Protein AF-A0A9P9YEN1-F1 (afdb_monomer_lite)

Sequence (102 aa):
MDGSDQGLECLRLLNEIIADFDELLKEDRFRGIDKIKTVGSTYMAVVGLIPEYKIQPNDPNSVRRHMTALIEYVKAMRHSLQEINSHSYNNFMLRVGKSAFN

pLDDT: mean 89.82, std 10.51, range [48.25, 98.25]

Structure (mmCIF, N/CA/C/O backbone):
data_AF-A0A9P9YEN1-F1
#
_entry.id   AF-A0A9P9YEN1-F1
#
loop_
_atom_site.group_PDB
_atom_site.id
_atom_site.type_symbol
_atom_site.label_atom_id
_atom_site.label_alt_id
_atom_site.label_comp_id
_atom_site.label_asym_id
_atom_site.label_entity_id
_atom_site.label_seq_id
_atom_site.pdbx_PDB_ins_code
_atom_site.Cartn_x
_atom_site.Cartn_y
_atom_site.Cartn_z
_atom_site.occupancy
_atom_site.B_iso_or_equiv
_atom_site.auth_seq_id
_atom_site.auth_comp_id
_atom_site.auth_asym_id
_atom_site.auth_atom_id
_atom_site.pdbx_PDB_model_num
ATOM 1 N N . MET A 1 1 ? 20.949 -3.988 -28.734 1.00 48.25 1 MET A N 1
ATOM 2 C CA . MET A 1 1 ? 20.019 -4.889 -28.024 1.00 48.25 1 MET A CA 1
ATOM 3 C C . MET A 1 1 ? 19.216 -4.012 -27.054 1.00 48.25 1 MET A C 1
ATOM 5 O O . MET A 1 1 ? 19.552 -2.838 -26.951 1.00 48.25 1 MET A O 1
ATOM 9 N N . ASP A 1 2 ? 18.156 -4.526 -26.428 1.00 52.91 2 ASP A N 1
ATOM 10 C CA . ASP A 1 2 ? 17.665 -4.053 -25.107 1.00 52.91 2 ASP A CA 1
ATOM 11 C C . ASP A 1 2 ? 16.416 -3.162 -25.000 1.00 52.91 2 ASP A C 1
ATOM 13 O O . ASP A 1 2 ? 16.134 -2.633 -23.930 1.00 52.91 2 ASP A O 1
ATOM 17 N N . GLY A 1 3 ? 15.566 -3.076 -26.027 1.00 55.09 3 GLY A N 1
ATOM 18 C CA . GLY A 1 3 ? 14.194 -2.575 -25.810 1.00 55.09 3 GLY A CA 1
ATOM 19 C C . GLY A 1 3 ? 13.327 -3.540 -24.976 1.00 55.09 3 GLY A C 1
ATOM 20 O O . GLY A 1 3 ? 12.477 -3.113 -24.198 1.00 55.09 3 GLY A O 1
ATOM 21 N N . SER A 1 4 ? 13.557 -4.850 -25.127 1.00 62.09 4 SER A N 1
ATOM 22 C CA . SER A 1 4 ? 12.867 -5.923 -24.395 1.00 62.09 4 SER A CA 1
ATOM 23 C C . SER A 1 4 ? 13.326 -6.040 -22.944 1.00 62.09 4 SER A C 1
ATOM 25 O O . SER A 1 4 ? 12.505 -6.221 -22.046 1.00 62.09 4 SER A O 1
ATOM 27 N N . ASP A 1 5 ? 14.630 -5.909 -22.723 1.00 71.19 5 ASP A N 1
ATOM 28 C CA . ASP A 1 5 ? 15.269 -6.250 -21.451 1.00 71.19 5 ASP A CA 1
ATOM 29 C C . ASP A 1 5 ? 15.008 -5.155 -20.415 1.00 71.19 5 ASP A C 1
ATOM 31 O O . ASP A 1 5 ? 14.707 -5.440 -19.258 1.00 71.19 5 ASP A O 1
ATOM 35 N N . GLN A 1 6 ? 14.971 -3.895 -20.860 1.00 76.06 6 GLN A N 1
ATOM 36 C CA . GLN A 1 6 ? 14.606 -2.769 -20.008 1.00 76.06 6 GLN A CA 1
ATOM 37 C C . GLN A 1 6 ? 13.121 -2.792 -19.609 1.00 76.06 6 GLN A C 1
ATOM 39 O O . GLN A 1 6 ? 12.780 -2.476 -18.470 1.00 76.06 6 GLN A O 1
ATOM 44 N N . GLY A 1 7 ? 12.229 -3.213 -20.515 1.00 79.31 7 GLY A N 1
ATOM 45 C CA . GLY A 1 7 ? 10.804 -3.368 -20.209 1.00 79.31 7 GLY A CA 1
ATOM 46 C C . GLY A 1 7 ? 10.534 -4.482 -19.194 1.00 79.31 7 GLY A C 1
ATOM 47 O O . GLY A 1 7 ? 9.725 -4.307 -18.280 1.00 79.31 7 GLY A O 1
ATOM 48 N N . LEU A 1 8 ? 11.246 -5.606 -19.319 1.00 88.88 8 LEU A N 1
ATOM 49 C CA . LEU A 1 8 ? 11.177 -6.708 -18.361 1.00 88.88 8 LEU A CA 1
ATOM 50 C C . LEU A 1 8 ? 11.704 -6.288 -16.982 1.00 88.88 8 LEU A C 1
ATOM 52 O O . LEU A 1 8 ? 11.091 -6.614 -15.965 1.00 88.88 8 LEU A O 1
ATOM 56 N N . GLU A 1 9 ? 12.785 -5.510 -16.946 1.00 87.44 9 GLU A N 1
ATOM 57 C CA . GLU A 1 9 ? 13.377 -5.018 -15.702 1.00 87.44 9 GLU A CA 1
ATOM 58 C C . GLU A 1 9 ? 12.448 -4.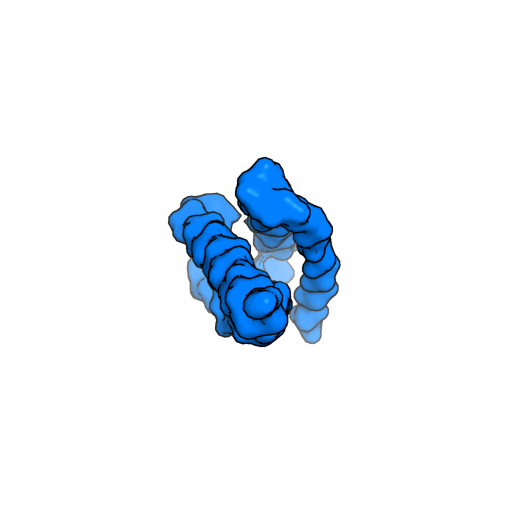046 -14.957 1.00 87.44 9 GLU A C 1
ATOM 60 O O . GLU A 1 9 ? 12.282 -4.152 -13.741 1.00 87.44 9 GLU A O 1
ATOM 65 N N . CYS A 1 10 ? 11.743 -3.157 -15.668 1.00 87.56 10 CYS A N 1
ATOM 66 C CA . CYS A 1 10 ? 10.727 -2.301 -15.047 1.00 87.56 10 CYS A CA 1
ATOM 67 C C . CYS A 1 10 ? 9.587 -3.110 -14.407 1.00 87.56 10 CYS A C 1
ATOM 69 O O . CYS A 1 10 ? 9.087 -2.738 -13.344 1.00 87.56 10 CYS A O 1
ATOM 71 N N . LEU A 1 11 ? 9.174 -4.219 -15.030 1.00 91.44 11 LEU A N 1
ATOM 72 C CA . LEU A 1 11 ? 8.161 -5.113 -14.462 1.00 91.44 11 LEU A CA 1
ATOM 73 C C . LEU A 1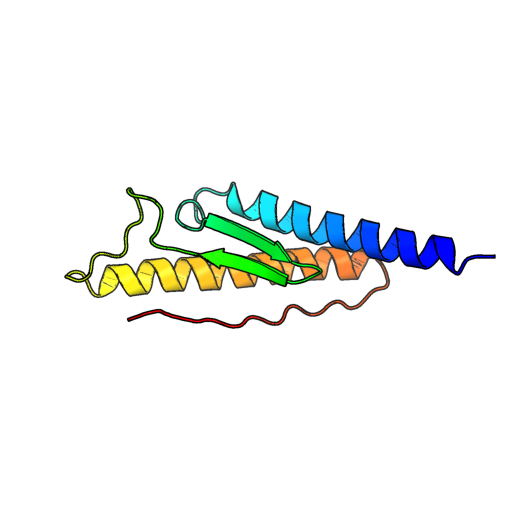 11 ? 8.693 -5.886 -13.252 1.00 91.44 11 LEU A C 1
ATOM 75 O O . LEU A 1 11 ? 7.957 -6.075 -12.284 1.00 91.44 11 LEU A O 1
ATOM 79 N N . ARG A 1 12 ? 9.965 -6.298 -13.280 1.00 94.06 12 ARG A N 1
ATOM 80 C CA . ARG A 1 12 ? 10.628 -6.946 -12.143 1.00 94.06 12 ARG A CA 1
ATOM 81 C C . ARG A 1 12 ? 10.633 -6.028 -10.922 1.00 94.06 12 ARG A C 1
ATOM 83 O O . ARG A 1 12 ? 10.181 -6.445 -9.861 1.00 94.06 12 ARG A O 1
ATOM 90 N N . LEU A 1 13 ? 11.051 -4.774 -11.102 1.00 94.88 13 LEU A N 1
ATOM 91 C CA . LEU A 1 13 ? 11.045 -3.766 -10.038 1.00 94.88 13 LEU A CA 1
ATOM 92 C C . LEU A 1 13 ? 9.628 -3.461 -9.544 1.00 94.88 13 LEU A C 1
ATOM 94 O O . LEU A 1 13 ? 9.415 -3.332 -8.344 1.00 94.88 13 LEU A O 1
ATOM 98 N N . LEU A 1 14 ? 8.634 -3.387 -10.436 1.00 95.81 14 LEU A N 1
ATOM 99 C CA . LEU A 1 14 ? 7.243 -3.200 -10.018 1.00 95.81 14 LEU A CA 1
ATOM 100 C C . LEU A 1 14 ? 6.751 -4.358 -9.137 1.00 95.81 14 LEU A C 1
ATOM 102 O O . LEU A 1 14 ? 6.095 -4.119 -8.123 1.00 95.81 14 LEU A O 1
ATOM 106 N N . ASN A 1 15 ? 7.066 -5.599 -9.509 1.00 95.94 15 ASN A N 1
ATOM 107 C CA . ASN A 1 15 ? 6.710 -6.770 -8.712 1.00 95.94 15 ASN A CA 1
ATOM 108 C C . ASN A 1 15 ? 7.412 -6.766 -7.349 1.00 95.94 15 ASN A C 1
ATOM 110 O O . ASN A 1 15 ? 6.785 -7.129 -6.359 1.00 95.94 15 ASN A O 1
ATOM 114 N N . GLU A 1 16 ? 8.668 -6.320 -7.293 1.00 96.88 16 GLU A N 1
ATOM 115 C CA . GLU A 1 16 ? 9.435 -6.152 -6.052 1.00 96.88 16 GLU A CA 1
ATOM 116 C C . GLU A 1 16 ? 8.780 -5.108 -5.131 1.00 96.88 16 GLU A C 1
ATOM 118 O O . GLU A 1 16 ? 8.463 -5.419 -3.988 1.00 96.88 16 GLU A O 1
ATOM 123 N N . ILE A 1 17 ? 8.418 -3.931 -5.662 1.00 97.62 17 ILE A N 1
ATOM 124 C CA . ILE A 1 17 ? 7.683 -2.892 -4.915 1.00 97.62 17 ILE A CA 1
ATOM 125 C C . ILE A 1 17 ? 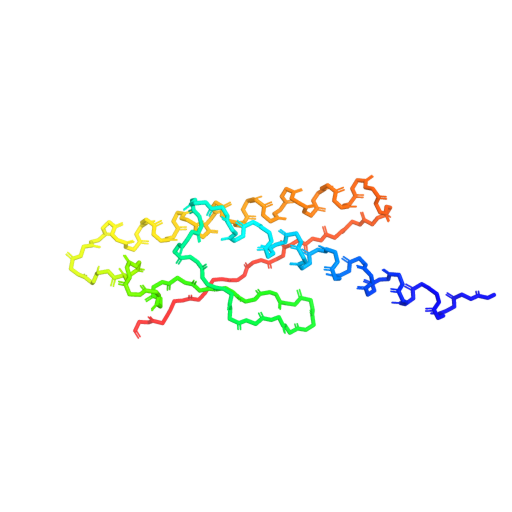6.369 -3.443 -4.336 1.00 97.62 17 ILE A C 1
ATOM 127 O O . ILE A 1 17 ? 6.034 -3.189 -3.180 1.00 97.62 17 ILE A O 1
ATOM 131 N N . ILE A 1 18 ? 5.591 -4.181 -5.136 1.00 98.06 18 ILE A N 1
ATOM 132 C CA . ILE A 1 18 ? 4.310 -4.745 -4.682 1.00 98.06 18 ILE A CA 1
ATOM 133 C C . ILE A 1 18 ? 4.535 -5.811 -3.605 1.00 98.06 18 ILE A C 1
ATOM 135 O O . ILE A 1 18 ? 3.769 -5.853 -2.643 1.00 98.06 18 ILE A O 1
ATOM 139 N N . ALA A 1 19 ? 5.553 -6.659 -3.765 1.00 98.00 19 ALA A N 1
ATOM 140 C CA . ALA A 1 19 ? 5.883 -7.702 -2.802 1.00 98.00 19 ALA A CA 1
ATOM 141 C C . ALA A 1 19 ? 6.292 -7.105 -1.448 1.00 98.00 19 ALA A C 1
ATOM 143 O O . ALA A 1 19 ? 5.789 -7.553 -0.420 1.00 98.00 19 ALA A O 1
ATOM 144 N N . ASP A 1 20 ? 7.105 -6.049 -1.445 1.00 98.00 20 ASP A N 1
ATOM 145 C CA . ASP A 1 20 ? 7.480 -5.345 -0.218 1.00 98.00 20 ASP A CA 1
ATOM 146 C C . ASP A 1 20 ? 6.263 -4.708 0.466 1.00 98.00 20 ASP A C 1
ATOM 148 O O . ASP A 1 20 ? 6.104 -4.794 1.684 1.00 98.00 20 ASP A O 1
ATOM 152 N N . PHE A 1 21 ? 5.349 -4.104 -0.303 1.00 98.25 21 PHE A N 1
ATOM 153 C CA . PHE A 1 21 ? 4.115 -3.540 0.259 1.00 98.25 21 PHE A CA 1
ATOM 154 C C . PHE A 1 21 ? 3.206 -4.622 0.858 1.00 98.25 21 PHE A C 1
ATOM 156 O O . PHE A 1 21 ? 2.562 -4.384 1.885 1.00 98.25 21 PHE A O 1
ATOM 163 N N . ASP A 1 22 ? 3.159 -5.805 0.242 1.00 98.00 22 ASP A N 1
ATOM 164 C CA . ASP A 1 22 ? 2.431 -6.965 0.762 1.00 98.00 22 ASP A CA 1
ATOM 165 C C . ASP A 1 22 ? 3.089 -7.536 2.029 1.00 98.00 22 ASP A C 1
ATOM 167 O O . ASP A 1 22 ? 2.381 -7.995 2.925 1.00 98.00 22 ASP A O 1
ATOM 171 N N . GLU A 1 23 ? 4.419 -7.481 2.143 1.00 98.00 23 GLU A N 1
ATOM 172 C CA . GLU A 1 23 ? 5.139 -7.887 3.354 1.00 98.00 23 GLU A CA 1
ATOM 173 C C . GLU A 1 23 ? 4.814 -6.965 4.531 1.00 98.00 23 GLU A C 1
ATOM 175 O O . GLU A 1 23 ? 4.529 -7.451 5.625 1.00 98.00 23 GLU A O 1
ATOM 180 N N . LEU A 1 24 ? 4.742 -5.649 4.296 1.00 97.88 24 LEU A N 1
ATOM 181 C CA . LEU A 1 24 ? 4.328 -4.691 5.322 1.00 97.88 24 LEU A CA 1
ATOM 182 C C . LEU A 1 24 ? 2.963 -5.069 5.924 1.00 97.88 24 LEU A C 1
ATOM 184 O O . LEU A 1 24 ? 2.800 -5.009 7.136 1.00 97.88 24 LEU A O 1
ATOM 188 N N . LEU A 1 25 ? 1.986 -5.529 5.131 1.00 96.38 25 LEU A N 1
ATOM 189 C CA . LEU A 1 25 ? 0.662 -5.917 5.659 1.00 96.38 25 LEU A CA 1
ATOM 190 C C . LEU A 1 25 ? 0.699 -7.071 6.670 1.00 96.38 25 LEU A C 1
ATOM 192 O O . LEU A 1 25 ? -0.255 -7.242 7.429 1.00 96.38 25 LEU A O 1
ATOM 196 N N . LYS A 1 26 ? 1.780 -7.853 6.707 1.00 95.62 26 LYS A N 1
ATOM 197 C CA . LYS A 1 26 ? 1.946 -8.952 7.666 1.00 95.62 26 LYS A CA 1
ATOM 198 C C . LYS A 1 26 ? 2.332 -8.461 9.062 1.00 95.62 26 LYS A C 1
ATOM 200 O O . LYS A 1 26 ? 2.260 -9.234 10.014 1.00 95.62 26 LYS A O 1
ATOM 205 N N . GLU A 1 27 ? 2.725 -7.196 9.209 1.00 96.81 27 GLU A N 1
ATOM 206 C CA . GLU A 1 27 ? 3.055 -6.621 10.508 1.00 96.81 27 GLU A CA 1
ATOM 207 C C . GLU A 1 27 ? 1.812 -6.425 11.393 1.00 96.81 27 GLU A C 1
ATOM 209 O O . GLU A 1 27 ? 0.766 -5.937 10.959 1.00 96.81 27 GLU A O 1
ATOM 214 N N . ASP A 1 28 ? 1.958 -6.684 12.695 1.00 93.75 28 ASP A N 1
ATOM 215 C CA . ASP A 1 28 ? 0.857 -6.610 13.666 1.00 93.75 28 ASP A CA 1
ATOM 216 C C . ASP A 1 28 ? 0.144 -5.252 13.709 1.00 93.75 28 ASP A C 1
ATOM 218 O O . ASP A 1 28 ? -1.076 -5.185 13.882 1.00 93.75 28 ASP A O 1
ATOM 222 N N . ARG A 1 29 ? 0.889 -4.160 13.506 1.00 93.50 29 ARG A N 1
ATOM 223 C CA . ARG A 1 29 ? 0.348 -2.790 13.482 1.00 93.50 29 ARG A CA 1
ATOM 224 C C . ARG A 1 29 ? -0.553 -2.502 12.276 1.00 93.50 29 ARG A C 1
ATOM 226 O O . ARG A 1 29 ? -1.278 -1.508 12.301 1.00 93.50 29 ARG A O 1
ATOM 233 N N . PHE A 1 30 ? -0.521 -3.348 11.245 1.00 95.56 30 PHE A N 1
ATOM 234 C CA . PHE A 1 30 ? -1.276 -3.181 10.002 1.00 95.56 30 PHE A CA 1
ATOM 235 C C . PHE A 1 30 ? -2.366 -4.239 9.795 1.00 95.56 30 PHE A C 1
ATOM 237 O O . PHE A 1 30 ? -3.070 -4.169 8.795 1.00 95.56 30 PHE A O 1
ATOM 244 N N . ARG A 1 31 ? -2.619 -5.123 10.775 1.00 92.12 31 ARG A N 1
ATOM 245 C CA . ARG A 1 31 ? -3.672 -6.164 10.714 1.00 92.12 31 ARG A CA 1
ATOM 246 C C . ARG A 1 31 ? -5.086 -5.658 10.408 1.00 92.12 31 ARG A C 1
ATOM 248 O O . ARG A 1 31 ? -5.932 -6.453 10.031 1.00 92.12 31 ARG A O 1
ATOM 255 N N . GLY A 1 32 ? -5.364 -4.370 10.614 1.00 92.56 32 GLY A N 1
ATOM 256 C CA . GLY A 1 32 ? -6.652 -3.749 10.282 1.00 92.56 32 GLY A CA 1
ATOM 257 C C . GLY A 1 32 ? -6.775 -3.250 8.837 1.00 92.56 32 GLY A C 1
ATOM 258 O O . GLY A 1 32 ? -7.801 -2.653 8.502 1.00 92.56 32 GLY A O 1
ATOM 259 N N . ILE A 1 33 ? -5.732 -3.421 8.018 1.00 95.56 33 ILE A N 1
ATOM 260 C CA . ILE A 1 33 ? -5.641 -2.972 6.628 1.00 95.56 33 ILE A CA 1
ATOM 261 C C . ILE A 1 33 ? -5.671 -4.201 5.717 1.00 95.56 33 ILE A C 1
ATOM 263 O O . ILE A 1 33 ? -4.811 -5.067 5.820 1.00 95.56 33 ILE A O 1
ATOM 267 N N . ASP A 1 34 ? -6.614 -4.230 4.780 1.00 94.62 34 ASP A N 1
ATOM 268 C CA . ASP A 1 34 ? -6.697 -5.251 3.739 1.00 94.62 34 ASP A CA 1
ATOM 269 C C . ASP A 1 34 ? -6.296 -4.679 2.383 1.00 94.62 34 ASP A C 1
ATOM 271 O O . ASP A 1 34 ? -6.740 -3.599 1.980 1.00 94.62 34 ASP A O 1
ATOM 275 N N . LYS A 1 35 ? -5.524 -5.449 1.618 1.00 96.38 35 LYS A N 1
ATOM 276 C CA . LYS A 1 35 ? -5.334 -5.197 0.190 1.00 96.38 35 LYS A CA 1
ATOM 277 C C . LYS A 1 35 ? -6.600 -5.593 -0.566 1.00 96.38 35 LYS A C 1
ATOM 279 O O . LYS A 1 35 ? -7.029 -6.740 -0.512 1.00 96.38 35 LYS A O 1
ATOM 284 N N . ILE A 1 36 ? -7.160 -4.670 -1.346 1.00 95.81 36 ILE A N 1
ATOM 285 C CA . ILE A 1 36 ? -8.256 -4.981 -2.273 1.00 95.81 36 ILE A CA 1
ATOM 286 C C . ILE A 1 36 ? -7.692 -5.668 -3.518 1.00 95.81 36 ILE A C 1
ATOM 288 O O . ILE A 1 36 ? -8.140 -6.743 -3.906 1.00 95.81 36 ILE A O 1
ATOM 292 N N . LYS A 1 37 ? -6.768 -4.987 -4.206 1.00 96.00 37 LYS A N 1
ATOM 293 C CA . LYS A 1 37 ? -6.155 -5.437 -5.462 1.00 96.00 37 LYS A CA 1
ATOM 294 C C . LYS A 1 37 ? -4.985 -4.534 -5.851 1.00 96.00 37 LYS A C 1
ATOM 296 O O . LYS A 1 37 ? -4.846 -3.425 -5.335 1.00 96.00 37 LYS A O 1
ATOM 301 N N . THR A 1 38 ? -4.230 -4.976 -6.850 1.00 97.44 38 THR A N 1
ATOM 302 C CA . THR A 1 38 ? -3.309 -4.129 -7.615 1.00 97.44 38 THR A CA 1
ATOM 303 C C . THR A 1 38 ? -3.828 -3.989 -9.048 1.00 97.44 38 THR A C 1
ATOM 305 O O . THR A 1 38 ? -4.273 -4.973 -9.637 1.00 97.44 38 THR A O 1
ATOM 308 N N . VAL A 1 39 ? -3.792 -2.781 -9.617 1.00 96.44 39 VAL A N 1
ATOM 309 C CA . VAL A 1 39 ? -4.131 -2.513 -11.028 1.00 96.44 39 VAL A CA 1
ATOM 310 C C . VAL A 1 39 ? -2.994 -1.721 -11.664 1.00 96.44 39 VAL A C 1
ATOM 312 O O . VAL A 1 39 ? -2.818 -0.536 -11.378 1.00 96.44 39 VAL A O 1
ATOM 315 N N . GLY A 1 40 ? -2.197 -2.374 -12.512 1.00 95.00 40 GLY A N 1
ATOM 316 C CA . GLY A 1 40 ? -0.948 -1.792 -13.008 1.00 95.00 40 GLY A CA 1
ATOM 317 C C . GLY A 1 40 ? -0.020 -1.447 -11.841 1.00 95.00 40 GLY A C 1
ATOM 318 O O . GLY A 1 40 ? 0.251 -2.294 -10.999 1.00 95.00 40 GLY A O 1
ATOM 319 N N . SER A 1 41 ? 0.412 -0.190 -11.750 1.00 95.12 41 SER A N 1
ATOM 320 C CA . SER A 1 41 ? 1.204 0.325 -10.623 1.00 95.12 41 SER A CA 1
ATOM 321 C C . SER A 1 41 ? 0.370 0.847 -9.445 1.00 95.12 41 SER A C 1
ATOM 323 O O . SER A 1 41 ? 0.922 1.357 -8.472 1.00 95.12 41 SER A O 1
ATOM 325 N N . THR A 1 42 ? -0.961 0.757 -9.516 1.00 97.00 42 THR A N 1
ATOM 326 C CA . THR A 1 42 ? -1.849 1.256 -8.459 1.00 97.00 42 THR A CA 1
ATOM 327 C C . THR A 1 42 ? -2.128 0.166 -7.431 1.00 97.00 42 THR A C 1
ATOM 329 O O . THR A 1 42 ? -2.752 -0.845 -7.753 1.00 97.00 42 THR A O 1
ATOM 332 N N . TYR A 1 43 ? -1.720 0.406 -6.186 1.00 97.94 43 TYR A N 1
ATOM 333 C CA . TYR A 1 43 ? -2.006 -0.443 -5.030 1.00 97.94 43 TYR A CA 1
ATOM 334 C C . TYR A 1 43 ? -3.252 0.065 -4.294 1.00 97.94 43 TYR A C 1
ATOM 336 O O . TYR A 1 43 ? -3.310 1.234 -3.909 1.00 97.94 43 TYR A O 1
ATOM 344 N N . MET A 1 44 ? -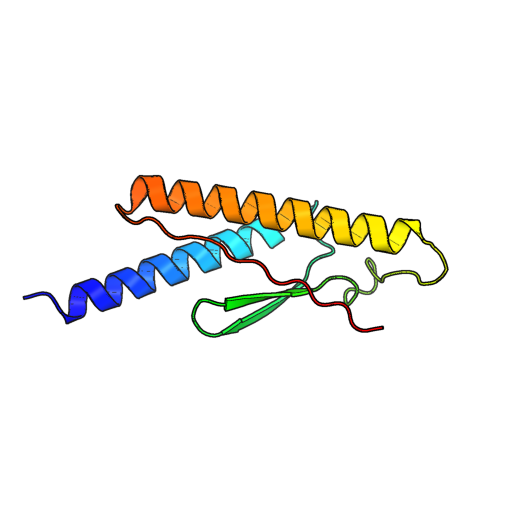4.261 -0.789 -4.103 1.00 97.00 44 MET A N 1
ATOM 345 C CA . MET A 1 44 ? -5.499 -0.427 -3.409 1.00 97.00 44 MET A CA 1
ATOM 346 C C . MET A 1 44 ? -5.617 -1.182 -2.090 1.00 97.00 44 MET A C 1
ATOM 348 O O . MET A 1 44 ? -5.655 -2.411 -2.083 1.00 97.00 44 MET A O 1
ATOM 352 N N . ALA A 1 45 ? -5.752 -0.436 -0.995 1.00 95.62 45 ALA A N 1
ATOM 353 C CA . ALA A 1 45 ? -5.953 -0.964 0.348 1.00 95.62 45 ALA A CA 1
ATOM 354 C C . ALA A 1 45 ? -7.137 -0.281 1.043 1.00 95.62 45 ALA A C 1
ATOM 356 O O . ALA A 1 45 ? -7.536 0.828 0.677 1.00 95.62 45 ALA A O 1
ATOM 357 N N . VAL A 1 46 ? -7.700 -0.950 2.044 1.00 94.44 46 VAL A N 1
ATOM 358 C CA . VAL A 1 46 ? -8.901 -0.525 2.764 1.00 94.44 46 VAL A CA 1
ATOM 359 C C . VAL A 1 46 ? -8.821 -0.908 4.234 1.00 94.44 46 VAL A C 1
ATOM 361 O O . VAL A 1 46 ? -8.123 -1.837 4.614 1.00 94.44 46 VAL A O 1
ATOM 364 N N . VAL A 1 47 ? -9.554 -0.176 5.064 1.00 92.38 47 VAL A N 1
ATOM 365 C CA . VAL A 1 47 ? -9.740 -0.447 6.493 1.00 92.38 47 VAL A CA 1
ATOM 366 C C . VAL A 1 47 ? -11.227 -0.554 6.790 1.00 92.38 47 VAL A C 1
ATOM 368 O O . VAL A 1 47 ? -12.044 0.035 6.081 1.00 92.38 47 VAL A O 1
ATOM 371 N N . GLY A 1 48 ? -11.589 -1.264 7.856 1.00 88.94 48 GLY A N 1
ATOM 372 C CA . GLY A 1 48 ? -12.984 -1.370 8.286 1.00 88.94 48 GLY A CA 1
ATOM 373 C C . GLY A 1 48 ? -13.781 -2.519 7.666 1.00 88.94 48 GLY A C 1
ATOM 374 O O . GLY A 1 48 ? -14.964 -2.641 7.979 1.00 88.94 48 GLY A O 1
ATOM 375 N N . LEU A 1 49 ? -13.170 -3.356 6.815 1.00 86.94 49 LEU A N 1
ATOM 376 C CA . LEU A 1 49 ? -13.815 -4.562 6.274 1.00 86.94 49 LEU A CA 1
ATOM 377 C C . LEU A 1 49 ? -13.660 -5.778 7.196 1.00 86.94 49 LEU A C 1
ATOM 379 O O . LEU A 1 49 ? -14.591 -6.577 7.316 1.00 86.94 49 LEU A O 1
ATOM 383 N N . ILE A 1 50 ? -12.519 -5.883 7.879 1.00 87.56 50 ILE A N 1
ATOM 384 C CA . ILE A 1 50 ? -12.208 -6.985 8.790 1.00 87.56 50 ILE A CA 1
ATOM 385 C C . ILE A 1 50 ? -13.114 -6.888 10.028 1.00 87.56 50 ILE A C 1
ATOM 387 O O . ILE A 1 50 ? -13.129 -5.827 10.659 1.00 87.56 50 ILE A O 1
ATOM 391 N N . PRO A 1 51 ? -13.872 -7.942 10.398 1.00 85.56 51 PRO A N 1
ATOM 392 C CA . PRO A 1 51 ? -14.828 -7.910 11.508 1.00 85.56 51 PRO A CA 1
ATOM 393 C C . PRO A 1 51 ? -14.257 -7.375 12.826 1.00 85.56 51 PRO A C 1
ATOM 395 O O . PRO A 1 51 ? -14.911 -6.572 13.492 1.00 85.56 51 PRO A O 1
ATOM 398 N N . GLU A 1 52 ? -13.032 -7.772 13.163 1.00 86.56 52 GLU A N 1
ATOM 399 C CA . GLU A 1 52 ? -12.310 -7.388 14.379 1.00 86.56 52 GLU A CA 1
ATOM 400 C C . GLU A 1 52 ? -11.850 -5.921 14.354 1.00 86.56 52 GLU A C 1
ATOM 402 O O . GLU A 1 52 ? -11.678 -5.301 15.404 1.00 86.56 52 GLU A O 1
ATOM 407 N N . TYR A 1 53 ? -11.699 -5.349 13.157 1.00 86.12 53 TYR A N 1
ATOM 408 C CA . TYR A 1 53 ? -11.247 -3.978 12.909 1.00 86.12 53 TYR A CA 1
ATOM 409 C C . TYR A 1 53 ? -12.315 -3.168 12.170 1.00 86.12 53 TYR A C 1
ATOM 411 O O . TYR A 1 53 ? -12.015 -2.339 11.311 1.00 86.12 53 TYR A O 1
ATOM 419 N N . LYS A 1 54 ? -13.596 -3.409 12.467 1.00 86.31 54 LYS A N 1
ATOM 420 C CA . LYS A 1 54 ? -14.676 -2.585 11.922 1.00 86.31 54 LYS A CA 1
ATOM 421 C C . LYS A 1 54 ? -14.624 -1.184 12.513 1.00 86.31 54 LYS A C 1
ATOM 423 O O . LYS A 1 54 ? -14.427 -0.985 13.713 1.00 86.31 54 LYS A O 1
ATOM 428 N N . ILE A 1 55 ? -14.881 -0.197 11.661 1.00 85.19 55 ILE A N 1
ATOM 429 C CA . ILE A 1 55 ? -15.066 1.177 12.114 1.00 85.19 55 ILE A CA 1
ATOM 430 C C . ILE A 1 55 ? -16.384 1.236 12.885 1.00 85.19 55 ILE A C 1
ATOM 432 O O . ILE A 1 55 ? -17.455 1.056 12.312 1.00 85.19 55 ILE A O 1
ATOM 436 N N . GLN A 1 56 ? -16.306 1.491 14.188 1.00 86.31 56 GLN A N 1
ATOM 437 C CA . GLN A 1 56 ? -17.491 1.670 15.014 1.00 86.31 56 GLN A CA 1
ATOM 438 C C . GLN A 1 56 ? -18.054 3.088 14.825 1.00 86.31 56 GLN A C 1
ATOM 440 O O . GLN A 1 56 ? -17.361 4.051 15.160 1.00 86.31 56 GLN A O 1
ATOM 445 N N . PRO A 1 57 ? -19.293 3.248 14.324 1.00 80.69 57 PRO A N 1
ATOM 446 C CA . PRO A 1 57 ? -19.869 4.567 14.046 1.00 80.69 57 PRO A CA 1
ATOM 447 C C . PRO A 1 57 ? -20.134 5.382 15.319 1.00 80.69 57 PRO A C 1
ATOM 449 O O . PRO A 1 57 ? -20.098 6.607 15.286 1.00 80.69 57 PRO A O 1
ATOM 452 N N . ASN A 1 58 ? -20.336 4.705 16.453 1.00 84.88 58 ASN A N 1
ATOM 453 C CA . ASN A 1 58 ? -20.602 5.338 17.746 1.00 84.88 58 ASN A CA 1
ATOM 454 C C . ASN A 1 58 ? -19.323 5.647 18.550 1.00 84.88 58 ASN A C 1
ATOM 456 O O . ASN A 1 58 ? -19.418 6.208 19.637 1.00 84.88 58 ASN A O 1
ATOM 460 N N . ASP A 1 59 ? -18.138 5.290 18.037 1.00 85.38 59 ASP A N 1
ATOM 461 C CA . ASP A 1 59 ? -16.845 5.614 18.64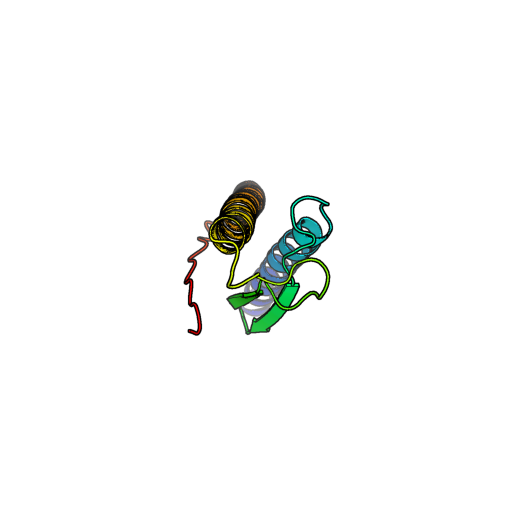9 1.00 85.38 59 ASP A CA 1
ATOM 462 C C . ASP A 1 59 ? -16.040 6.536 17.713 1.00 85.38 59 ASP A C 1
ATOM 464 O O . ASP A 1 59 ? -15.374 6.057 16.788 1.00 85.38 59 ASP A O 1
ATOM 468 N N . PRO A 1 60 ? -16.030 7.860 17.959 1.00 79.81 60 PRO A N 1
ATOM 469 C CA . PRO A 1 60 ? -15.238 8.813 17.178 1.00 79.81 60 PRO A CA 1
ATOM 470 C C . PRO A 1 60 ? -13.740 8.471 17.129 1.00 79.81 60 PRO A C 1
ATOM 472 O O . PRO A 1 60 ? -13.052 8.784 16.153 1.00 79.81 60 PRO A O 1
ATOM 475 N N . ASN A 1 61 ? -13.216 7.786 18.153 1.00 86.88 61 ASN A N 1
ATOM 476 C CA . ASN A 1 61 ? -11.818 7.363 18.179 1.00 86.88 61 ASN A CA 1
ATOM 477 C C . ASN A 1 61 ? -11.556 6.178 17.251 1.00 86.88 61 ASN A C 1
ATOM 479 O O . ASN A 1 61 ? -10.420 5.998 16.809 1.00 86.88 61 ASN A O 1
ATOM 483 N N . SER A 1 62 ? -12.582 5.397 16.909 1.00 86.69 62 SER A N 1
ATOM 484 C CA . SER A 1 62 ? -12.457 4.284 15.978 1.00 86.69 62 SER A CA 1
ATOM 485 C C . SER A 1 62 ? -11.989 4.772 14.612 1.00 86.69 62 SER A C 1
ATOM 487 O O . SER A 1 62 ? -10.976 4.287 14.114 1.00 86.69 62 SER A O 1
ATOM 489 N N . VAL A 1 63 ? -12.646 5.779 14.025 1.00 85.62 63 VAL A N 1
ATOM 490 C CA . VAL A 1 63 ? -12.226 6.357 12.733 1.00 85.62 63 VAL A CA 1
ATOM 491 C C . VAL A 1 63 ? -10.784 6.862 12.810 1.00 85.62 63 VAL A C 1
ATOM 493 O O . VAL A 1 63 ? -9.977 6.575 11.925 1.00 85.62 63 VAL A O 1
ATOM 496 N N . ARG A 1 64 ? -10.435 7.565 13.897 1.00 87.94 64 ARG A N 1
ATOM 497 C CA . ARG A 1 64 ? -9.085 8.102 14.103 1.00 87.94 64 ARG A CA 1
ATOM 498 C C . ARG A 1 64 ? -8.027 6.998 14.108 1.00 87.94 64 ARG A C 1
ATOM 500 O O . ARG A 1 64 ? -7.032 7.139 13.407 1.00 87.94 64 ARG A O 1
ATOM 507 N N . ARG A 1 65 ? -8.253 5.894 14.832 1.00 89.31 65 ARG A N 1
ATOM 508 C CA . ARG A 1 65 ? -7.321 4.750 14.893 1.00 89.31 65 ARG A CA 1
ATOM 509 C C . ARG A 1 65 ? -7.049 4.154 13.509 1.00 89.31 65 ARG A C 1
ATOM 511 O O . ARG A 1 65 ? -5.889 3.983 13.146 1.00 89.31 65 ARG A O 1
ATOM 518 N N . HIS A 1 66 ? -8.092 3.911 12.718 1.00 90.19 66 HIS A N 1
ATOM 519 C CA . HIS A 1 66 ? -7.946 3.350 11.369 1.00 90.19 66 HIS A CA 1
ATOM 520 C C . HIS A 1 66 ? -7.229 4.315 10.414 1.00 90.19 66 HIS A C 1
A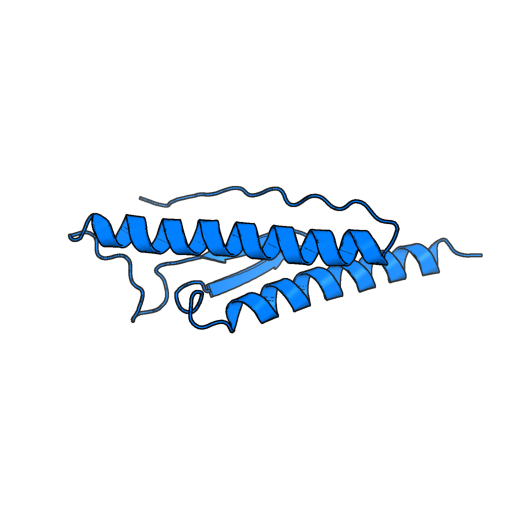TOM 522 O O . HIS A 1 66 ? -6.369 3.902 9.639 1.00 90.19 66 HIS A O 1
ATOM 528 N N . MET A 1 67 ? -7.527 5.617 10.499 1.00 89.50 67 MET A N 1
ATOM 529 C CA . MET A 1 67 ? -6.823 6.635 9.711 1.00 89.50 67 MET A CA 1
ATOM 530 C C . MET A 1 67 ? -5.346 6.735 10.101 1.00 89.50 67 MET A C 1
ATOM 532 O O . MET A 1 67 ? -4.494 6.862 9.225 1.00 89.50 67 MET A O 1
ATOM 536 N N . THR A 1 68 ? -5.025 6.648 11.395 1.00 92.12 68 THR A N 1
ATOM 537 C CA . THR A 1 68 ? -3.636 6.594 11.863 1.00 92.12 68 THR A CA 1
ATOM 538 C C . THR A 1 68 ? -2.915 5.373 11.297 1.00 92.12 68 THR A C 1
ATOM 540 O O . THR A 1 68 ? -1.834 5.540 10.742 1.00 92.12 68 THR A O 1
ATOM 543 N N . ALA A 1 69 ? -3.521 4.182 11.346 1.00 92.69 69 ALA A N 1
ATOM 544 C CA . ALA A 1 69 ? -2.929 2.973 10.771 1.00 92.69 69 ALA A CA 1
ATOM 545 C C . ALA A 1 69 ? -2.634 3.128 9.266 1.00 92.69 69 ALA A C 1
ATOM 547 O O . ALA A 1 69 ? -1.528 2.824 8.829 1.00 92.69 69 ALA A O 1
ATOM 548 N N . LEU A 1 70 ? -3.570 3.689 8.487 1.00 93.94 70 LEU A N 1
ATOM 549 C CA . LEU A 1 70 ? -3.357 3.971 7.060 1.00 93.94 70 LEU A CA 1
ATOM 550 C C . LEU A 1 70 ? -2.200 4.945 6.809 1.00 93.94 70 LEU A C 1
ATOM 552 O O . LEU A 1 70 ? -1.417 4.744 5.885 1.00 93.94 70 LEU A O 1
ATOM 556 N N . ILE A 1 71 ? -2.086 6.009 7.608 1.00 94.62 71 ILE A N 1
ATOM 557 C CA . ILE A 1 71 ? -0.997 6.985 7.464 1.00 94.62 71 ILE A CA 1
ATOM 558 C C . ILE A 1 71 ? 0.353 6.337 7.783 1.00 94.62 71 ILE A C 1
ATOM 560 O O . ILE A 1 71 ? 1.319 6.566 7.054 1.00 94.62 71 ILE A O 1
ATOM 564 N N . GLU A 1 72 ? 0.429 5.525 8.837 1.00 96.88 72 GLU A N 1
ATOM 565 C CA . GLU A 1 72 ? 1.651 4.791 9.182 1.00 96.88 72 GLU A CA 1
ATOM 566 C C . GLU A 1 72 ? 2.018 3.761 8.105 1.00 96.88 72 GLU A C 1
ATOM 568 O O . GLU A 1 72 ? 3.186 3.661 7.736 1.00 96.88 72 GLU A O 1
ATOM 573 N N . TYR A 1 73 ? 1.032 3.087 7.508 1.00 97.56 73 TYR A N 1
ATOM 574 C CA . TYR A 1 73 ? 1.261 2.181 6.381 1.00 97.56 73 TYR A CA 1
ATOM 575 C C . TYR A 1 73 ? 1.800 2.928 5.153 1.00 97.56 73 TYR A C 1
ATOM 577 O O . TYR A 1 73 ? 2.784 2.517 4.546 1.00 97.56 73 TYR A O 1
ATOM 585 N N . VAL A 1 74 ? 1.247 4.104 4.836 1.00 97.25 74 VAL A N 1
ATOM 586 C CA . VAL A 1 74 ? 1.761 4.972 3.761 1.00 97.25 74 VAL A CA 1
ATOM 587 C C . VAL A 1 74 ? 3.196 5.430 4.015 1.00 97.25 74 VAL A C 1
ATOM 589 O O . VAL A 1 74 ? 3.987 5.505 3.073 1.00 97.25 74 VAL A O 1
ATOM 592 N N . LYS A 1 75 ? 3.556 5.745 5.263 1.00 97.69 75 LYS A N 1
ATOM 593 C CA . LYS A 1 75 ? 4.943 6.078 5.616 1.00 97.69 75 LYS A CA 1
ATOM 594 C C . LYS A 1 75 ? 5.872 4.883 5.407 1.00 97.69 75 LYS A C 1
ATOM 596 O O . LYS A 1 75 ? 6.934 5.065 4.821 1.00 97.69 75 LYS A O 1
ATOM 601 N N . ALA A 1 76 ? 5.461 3.687 5.828 1.00 98.12 76 ALA A N 1
ATOM 602 C CA . ALA A 1 76 ? 6.237 2.465 5.634 1.00 98.12 76 ALA A CA 1
ATOM 603 C C . ALA A 1 76 ? 6.431 2.138 4.141 1.00 98.12 76 ALA A C 1
ATOM 605 O O . ALA A 1 76 ? 7.557 1.908 3.711 1.00 98.12 76 ALA A O 1
ATOM 606 N N . MET A 1 77 ? 5.379 2.253 3.321 1.00 98.06 77 MET A N 1
ATOM 607 C CA . MET A 1 77 ? 5.479 2.088 1.862 1.00 98.06 77 MET A CA 1
ATOM 608 C C . MET A 1 77 ? 6.460 3.085 1.228 1.00 98.06 77 MET A C 1
ATOM 610 O O . MET A 1 77 ? 7.216 2.737 0.326 1.00 98.06 77 MET A O 1
ATOM 614 N N . ARG A 1 78 ? 6.477 4.342 1.694 1.00 97.62 78 ARG A N 1
ATOM 615 C CA . ARG A 1 78 ? 7.452 5.337 1.215 1.00 97.62 78 ARG A CA 1
ATOM 616 C C . ARG A 1 78 ? 8.884 4.955 1.565 1.00 97.62 78 ARG A C 1
ATOM 618 O O . ARG A 1 78 ? 9.756 5.187 0.738 1.00 97.62 78 ARG A O 1
ATOM 625 N N . HIS A 1 79 ? 9.111 4.402 2.754 1.00 97.44 79 HIS A N 1
ATOM 626 C CA . HIS A 1 79 ? 10.432 3.939 3.169 1.00 97.44 79 HIS A CA 1
ATOM 627 C C . HIS A 1 79 ? 10.915 2.772 2.301 1.00 97.44 79 HIS A C 1
ATOM 629 O O . HIS A 1 79 ? 11.982 2.874 1.708 1.00 97.44 79 HIS A O 1
ATOM 635 N N . SER A 1 80 ? 10.096 1.731 2.127 1.00 96.94 80 SER A N 1
ATOM 636 C CA . SER A 1 80 ? 10.427 0.604 1.236 1.00 96.94 80 SER A CA 1
ATOM 637 C C . SER A 1 80 ? 10.719 1.080 -0.199 1.00 96.94 80 SER A C 1
ATOM 639 O O . SER A 1 80 ? 11.720 0.694 -0.800 1.00 96.94 80 SER A O 1
ATOM 641 N N . LEU A 1 81 ? 9.937 2.030 -0.730 1.00 97.00 81 LEU A N 1
ATOM 642 C CA . LEU A 1 81 ? 10.203 2.593 -2.059 1.00 97.00 81 LEU A CA 1
ATOM 643 C C . LEU A 1 81 ? 11.534 3.368 -2.129 1.00 97.00 81 LEU A C 1
ATOM 645 O O . LEU A 1 81 ? 12.193 3.370 -3.169 1.00 97.00 81 LEU A O 1
ATOM 649 N N . GLN A 1 82 ? 11.933 4.041 -1.045 1.00 95.75 82 GLN A N 1
ATOM 650 C CA . GLN A 1 82 ? 13.232 4.714 -0.956 1.00 95.75 82 GLN A CA 1
ATOM 651 C C . GLN A 1 82 ? 14.387 3.710 -0.959 1.00 95.75 82 GLN A C 1
ATOM 653 O O . GLN A 1 82 ? 15.392 3.963 -1.624 1.00 95.75 82 GLN A O 1
ATOM 658 N N . GLU A 1 83 ? 14.233 2.575 -0.277 1.00 95.25 83 GLU A N 1
ATOM 659 C CA . GLU A 1 83 ? 15.218 1.489 -0.294 1.00 95.25 83 GLU A CA 1
ATOM 660 C C . GLU A 1 83 ? 15.385 0.937 -1.714 1.00 95.25 83 GLU A C 1
ATOM 662 O O . GLU A 1 83 ? 16.508 0.895 -2.222 1.00 95.25 83 GLU A O 1
ATOM 667 N N . ILE A 1 84 ? 14.285 0.657 -2.420 1.00 94.25 84 ILE A N 1
ATOM 668 C CA . ILE A 1 84 ? 14.329 0.235 -3.829 1.00 94.25 84 ILE A CA 1
ATOM 669 C C . ILE A 1 84 ? 15.010 1.292 -4.708 1.00 94.25 84 ILE A C 1
ATOM 671 O O . ILE A 1 84 ? 15.881 0.955 -5.513 1.00 94.25 84 ILE A O 1
ATOM 675 N N . ASN A 1 85 ? 14.680 2.578 -4.558 1.00 94.12 85 ASN A N 1
ATOM 676 C CA . ASN A 1 85 ? 15.324 3.655 -5.322 1.00 94.12 85 ASN A CA 1
ATOM 677 C C . ASN A 1 85 ? 16.842 3.716 -5.083 1.00 94.12 85 ASN A C 1
ATOM 679 O O . ASN A 1 85 ? 17.602 3.949 -6.023 1.00 94.12 85 ASN A O 1
ATOM 683 N N . SER A 1 86 ? 17.294 3.470 -3.848 1.00 93.06 86 SER A N 1
ATOM 684 C CA . SER A 1 86 ? 18.722 3.483 -3.506 1.00 93.06 86 SER A CA 1
ATOM 685 C C . SER A 1 86 ? 19.523 2.360 -4.178 1.00 93.06 86 SER A C 1
ATOM 687 O O . SER A 1 86 ? 20.717 2.528 -4.422 1.00 93.06 86 SER A O 1
ATOM 689 N N . HIS A 1 87 ? 18.865 1.253 -4.539 1.00 89.94 87 HIS A N 1
ATOM 690 C CA . HIS A 1 87 ? 19.503 0.079 -5.142 1.00 89.94 87 HIS A CA 1
ATOM 691 C C . HIS A 1 87 ? 19.245 -0.080 -6.650 1.00 89.94 87 HIS A C 1
ATOM 693 O O . HIS A 1 87 ? 19.956 -0.836 -7.307 1.00 89.94 87 HIS A O 1
ATOM 699 N N . SER A 1 88 ? 18.256 0.617 -7.221 1.00 83.75 88 SER A N 1
ATOM 700 C CA . SER A 1 88 ? 17.777 0.366 -8.594 1.00 83.75 88 SER A CA 1
ATOM 701 C C . SER A 1 88 ? 18.155 1.427 -9.638 1.00 83.75 88 SER A C 1
ATOM 703 O O . SER A 1 88 ? 17.694 1.328 -10.771 1.00 83.75 88 SER A O 1
ATOM 705 N N . TYR A 1 89 ? 18.953 2.452 -9.304 1.00 84.56 89 TYR A N 1
ATOM 706 C CA . TYR A 1 89 ? 19.220 3.625 -10.172 1.00 84.56 89 TYR A CA 1
ATOM 707 C C . TYR A 1 89 ? 17.943 4.318 -10.706 1.00 84.56 89 TYR A C 1
ATOM 709 O O . TYR A 1 89 ? 17.993 5.077 -11.675 1.00 84.56 89 TYR A O 1
ATOM 717 N N . ASN A 1 90 ? 16.795 4.077 -10.065 1.00 87.19 90 ASN A N 1
ATOM 718 C CA . ASN A 1 90 ? 15.504 4.676 -10.382 1.00 87.19 90 ASN A CA 1
ATOM 719 C C . ASN A 1 90 ? 15.085 5.669 -9.288 1.00 87.19 90 ASN A C 1
ATOM 721 O O . ASN A 1 90 ? 15.626 5.685 -8.185 1.00 87.19 90 ASN A O 1
ATOM 725 N N . ASN A 1 91 ? 14.101 6.514 -9.604 1.00 91.06 91 ASN A N 1
ATOM 726 C CA . ASN A 1 91 ? 13.541 7.488 -8.667 1.00 91.06 91 ASN A CA 1
ATOM 727 C C . ASN A 1 91 ? 12.007 7.458 -8.701 1.00 91.06 91 ASN A C 1
ATOM 729 O O . ASN A 1 91 ? 11.341 8.380 -9.181 1.00 91.06 91 ASN A O 1
ATOM 733 N N . PHE A 1 92 ? 11.441 6.346 -8.240 1.00 94.00 92 PHE A N 1
ATOM 734 C CA . PHE A 1 92 ? 10.003 6.157 -8.140 1.00 94.00 92 PHE A CA 1
ATOM 735 C C . PHE A 1 92 ? 9.394 7.054 -7.057 1.00 94.00 92 PHE A C 1
ATOM 737 O O . PHE A 1 92 ? 9.992 7.306 -6.011 1.00 94.00 92 PHE A O 1
ATOM 744 N N . MET A 1 93 ? 8.157 7.499 -7.290 1.00 94.62 93 MET A N 1
ATOM 745 C CA . MET A 1 93 ? 7.399 8.332 -6.357 1.00 94.62 93 MET A CA 1
ATOM 746 C C . MET A 1 93 ? 6.054 7.696 -6.023 1.00 94.62 93 MET A C 1
ATOM 748 O O . MET A 1 93 ? 5.275 7.372 -6.920 1.00 94.62 93 MET A O 1
ATOM 752 N N . LEU A 1 94 ? 5.732 7.619 -4.730 1.00 96.19 94 LEU A N 1
ATOM 753 C CA . LEU A 1 94 ? 4.425 7.165 -4.265 1.00 96.19 94 LEU A CA 1
ATOM 754 C C . LEU A 1 94 ? 3.437 8.336 -4.163 1.00 96.19 94 LEU A C 1
ATOM 756 O O . LEU A 1 94 ? 3.599 9.239 -3.335 1.00 96.19 94 LEU A O 1
ATOM 760 N N . ARG A 1 95 ? 2.369 8.291 -4.965 1.00 96.06 95 ARG A N 1
ATOM 761 C CA . ARG A 1 95 ? 1.216 9.200 -4.865 1.00 96.06 95 ARG A CA 1
ATOM 762 C C . ARG A 1 95 ? 0.060 8.474 -4.191 1.00 96.06 95 ARG A C 1
ATOM 764 O O . ARG A 1 95 ? -0.286 7.372 -4.595 1.00 96.06 95 ARG A O 1
ATOM 771 N N . VAL A 1 96 ? -0.543 9.103 -3.184 1.00 95.94 96 VAL A N 1
ATOM 772 C CA . VAL A 1 96 ? -1.606 8.487 -2.379 1.00 95.94 96 VAL A CA 1
ATOM 773 C C . VAL A 1 96 ? -2.876 9.318 -2.475 1.00 95.94 96 VAL A C 1
ATOM 775 O O . VAL A 1 96 ? -2.864 10.508 -2.168 1.00 95.94 96 VAL A O 1
ATOM 778 N N . GLY A 1 97 ? -3.969 8.675 -2.884 1.00 93.19 97 GLY A N 1
ATOM 779 C CA . GLY A 1 97 ? -5.323 9.214 -2.805 1.00 93.19 97 GLY A CA 1
ATOM 780 C C . GLY A 1 97 ? -6.105 8.508 -1.700 1.00 93.19 97 GLY A C 1
ATOM 781 O O . GLY A 1 97 ? -6.012 7.291 -1.560 1.00 93.19 97 GLY A O 1
ATOM 782 N N . LYS A 1 98 ? -6.882 9.262 -0.919 1.00 85.38 98 LYS A N 1
ATOM 783 C CA . LYS A 1 98 ? -7.786 8.715 0.101 1.00 85.38 98 LYS A CA 1
ATOM 784 C C . LYS A 1 98 ? -9.223 9.044 -0.273 1.00 85.38 98 LYS A C 1
ATOM 786 O O . LYS A 1 98 ? -9.539 10.210 -0.486 1.00 85.38 98 LYS A O 1
ATOM 791 N N . SER A 1 99 ? -10.086 8.035 -0.272 1.00 83.75 99 SER A N 1
ATOM 792 C CA . SER A 1 99 ? -11.538 8.206 -0.336 1.00 83.75 99 SER A CA 1
ATOM 793 C C . SER A 1 99 ? -12.174 7.596 0.910 1.00 83.75 99 SER A C 1
ATOM 795 O O . SER A 1 99 ? -11.647 6.634 1.468 1.00 83.75 99 SER A O 1
ATOM 797 N N . ALA A 1 100 ? -13.272 8.180 1.372 1.00 73.00 100 ALA A N 1
ATOM 798 C CA . ALA A 1 100 ? -14.133 7.600 2.393 1.00 73.00 100 ALA A CA 1
ATOM 799 C C . ALA A 1 100 ? -15.560 7.628 1.846 1.00 73.00 100 ALA A C 1
ATOM 801 O O . ALA A 1 100 ? -16.007 8.670 1.367 1.00 73.00 100 ALA A O 1
ATOM 802 N N . PHE A 1 101 ? -16.240 6.486 1.885 1.00 61.91 101 PHE A N 1
ATOM 803 C CA . PHE A 1 101 ? -17.656 6.398 1.554 1.00 61.91 101 PHE A CA 1
ATOM 804 C C . PHE A 1 101 ? -18.435 6.629 2.853 1.00 61.91 101 PHE A C 1
ATOM 806 O O . PHE A 1 101 ? -18.206 5.905 3.823 1.00 61.91 101 PHE A O 1
ATOM 813 N N . ASN A 1 102 ? -19.260 7.677 2.880 1.00 49.88 102 ASN A N 1
ATOM 814 C CA . ASN A 1 102 ? -20.238 7.929 3.943 1.00 49.88 102 ASN A CA 1
ATOM 815 C C . ASN A 1 102 ? -21.560 7.252 3.597 1.00 49.88 102 ASN A C 1
ATOM 817 O O . ASN A 1 102 ? -21.910 7.271 2.394 1.00 49.88 102 ASN A O 1
#

InterPro domains:
  IPR001054 Adenylyl cyclase class-3/4/guanylyl cyclase [PF00211] (6-97)
  IPR001054 Adenylyl cyclase class-3/4/guanylyl cyclase [PS50125] (1-97)
  IPR029787 Nucleotide cyclase [G3DSA:3.30.70.1230] (1-100)
  IPR029787 Nucleotide cyclase [SSF55073] (5-97)

Radius of gyration: 16.13 Å; chains: 1; bounding box: 41×18×47 Å

Foldseek 3Di:
DDPVPVVVVVVVLLVVLVVQLVVLCPDPLNVQKDWPDDDPSDTDIDGQPDPVLHQDPPDPVSVVSRVVSVVVSVVSSVVSVVVSCVVPVDDDDDDDDDDDDD

Secondary structure (DSSP, 8-state):
--HHHHHHHHHHHHHHHHHHHHHHTTSGGGTTEEEEEEETTEEEEEES-SGGG---TT-HHHHHHHHHHHHHHHHHHHHHHHHHHHHHS-------------

Organism: NCBI:txid103775